Protein AF-A0AAZ3PV80-F1 (afdb_monomer)

Foldseek 3Di:
DDDDDDDDDDDDPPPDPDDDDDDPDPPVPPPDDDDDDDDDDDDDDDDDDDDDPPPPPPPPPPPPPDPPPPPVVVPPPPDPPDPPPPCPDDPVVVVVVVVVVVVVVVVVVVVVVVVLCVVCPPPPDDDPVNDDDDDPVVVPDDDPVRVPDDDPVVVVVCVVDPDDDDDDDD

Solvent-accessible surface area (backbone atoms only — not comparable to full-atom values): 12389 Å² total; per-residue (Å²): 136,87,82,85,80,82,87,84,88,80,88,82,85,78,76,73,82,74,90,75,81,82,83,90,65,87,81,84,80,78,85,89,86,83,88,82,86,83,87,83,90,81,92,75,91,79,77,94,79,89,78,75,97,77,76,74,76,73,76,82,77,72,74,76,81,70,78,82,69,62,78,80,72,76,65,82,77,66,72,73,79,71,75,76,67,79,76,85,81,61,65,69,68,59,58,52,51,53,51,51,54,52,50,53,54,48,53,53,53,49,54,52,51,51,52,49,51,61,73,50,55,91,51,88,85,69,61,77,86,79,48,84,92,67,57,70,66,73,71,70,52,78,51,73,65,64,70,64,64,68,55,73,68,52,54,51,46,53,68,75,61,57,92,74,92,82,82,82,85,131

Sequence (170 aa):
LPISQQSILHSCCQTYPCKTDHPTNPRLWRCHLQNSLQYPTQQIGCSLSQCNPFCHQSPIYYPPLQPVRSRWLALASYSSPKPLAPCHLQDPASCVVRKSIARVLTVINQTQKENLRKFYKGKKYKPLDLRPRKTRAIRRRLNKHEETLRTKKMQRKDRLYSIRKFAVKA

Nearest PDB structures (foldseek):
  7oyc-assembly1_h1  TM=9.199E-01  e=1.435E-08  Xenopus laevis
  8q7z-assembly1_Bh  TM=9.447E-01  e=6.749E-08  Gallus gallus
  8b2l-assembly1_n3  TM=9.275E-01  e=6.564E-06  Nicotiana tabacum
  8t3d-assembly1_Ah  TM=8.918E-01  e=8.033E-06  Saccharomyces cerevisiae
  3j79-assembly1_3  TM=8.330E-01  e=7.305E-04  Plasmodium falciparum 3D7

InterPro domains:
  IPR036049 Large ribosomal subunit protein uL29 superfamily [G3DSA:1.10.287.310] (88-124)
  IPR045059 Large ribosomal subunit protein uL29, eukaryota [PTHR45722] (96-170)

Secondary structure (DSSP, 8-state):
-------------------------GGGS-SS---------------S----S-----------------TTSTTSSS-----------S-HHHHHHHHHHHHHHHHHHHHHHHHHHHHTSS-S---GGGS----HHHHHSPPHHHHH---HHHHHHHHHS---------

Mean predicted aligned error: 20.63 Å

Radius of gyration: 35.35 Å; Cα contacts (8 Å, |Δi|>4): 7; chains: 1; bounding box: 92×76×84 Å

Organism: Oncorhynchus tshawytscha (NCBI:txid74940)

Structure (mmCIF, N/CA/C/O backbone):
data_AF-A0AAZ3PV80-F1
#
_entry.id   AF-A0AAZ3PV80-F1
#
loop_
_atom_site.group_PDB
_atom_site.id
_atom_site.type_symbol
_atom_site.label_atom_id
_atom_site.label_alt_id
_atom_site.label_comp_id
_atom_site.label_asym_id
_atom_site.label_entity_id
_atom_site.label_seq_id
_atom_site.pdbx_PDB_ins_code
_atom_site.Cartn_x
_atom_site.Cartn_y
_atom_site.Cartn_z
_atom_site.occupancy
_atom_site.B_iso_or_equiv
_atom_site.auth_seq_id
_atom_site.auth_comp_id
_atom_site.auth_asym_id
_atom_site.auth_atom_id
_atom_site.pdbx_PDB_model_num
ATOM 1 N N . LEU A 1 1 ? 20.911 -46.894 -37.524 1.00 41.25 1 LEU A N 1
ATOM 2 C CA . LEU A 1 1 ? 22.285 -47.189 -37.058 1.00 41.25 1 LEU A CA 1
ATOM 3 C C . LEU A 1 1 ? 22.628 -46.204 -35.944 1.00 41.25 1 LEU A C 1
ATOM 5 O O . LEU A 1 1 ? 22.721 -45.019 -36.245 1.00 41.25 1 LEU A O 1
ATOM 9 N N . PRO A 1 2 ? 22.694 -46.634 -34.674 1.00 47.19 2 PRO A N 1
ATOM 10 C CA . PRO A 1 2 ? 22.993 -45.750 -33.555 1.00 47.19 2 PRO A CA 1
ATOM 11 C C . PRO A 1 2 ? 24.507 -45.721 -33.327 1.00 47.19 2 PRO A C 1
ATOM 13 O O . PRO A 1 2 ? 25.125 -46.770 -33.175 1.00 47.19 2 PRO A O 1
ATOM 16 N N . ILE A 1 3 ? 25.113 -44.536 -33.294 1.00 45.88 3 ILE A N 1
ATOM 17 C CA . ILE A 1 3 ? 26.483 -44.389 -32.797 1.00 45.88 3 ILE A CA 1
ATOM 18 C C . ILE A 1 3 ? 26.380 -43.859 -31.374 1.00 45.88 3 ILE A C 1
ATOM 20 O O . ILE A 1 3 ? 26.155 -42.677 -31.126 1.00 45.88 3 ILE A O 1
ATOM 24 N N . SER A 1 4 ? 26.508 -44.797 -30.443 1.00 45.91 4 SER A N 1
ATOM 25 C CA . SER A 1 4 ? 27.019 -44.558 -29.105 1.00 45.91 4 SER A CA 1
ATOM 26 C C . SER A 1 4 ? 28.444 -44.025 -29.202 1.00 45.91 4 SER A C 1
ATOM 28 O O . SER A 1 4 ? 29.250 -44.666 -29.869 1.00 45.91 4 SER A O 1
ATOM 30 N N . G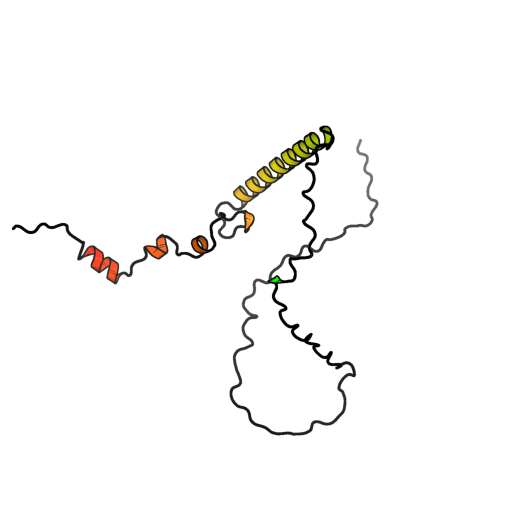LN A 1 5 ? 28.785 -42.970 -28.464 1.00 52.69 5 GLN A N 1
ATOM 31 C CA . GLN A 1 5 ? 30.032 -42.962 -27.698 1.00 52.69 5 GLN A CA 1
ATOM 32 C C . GLN A 1 5 ? 29.849 -42.204 -26.385 1.00 52.69 5 GLN A C 1
ATOM 34 O O . GLN A 1 5 ? 29.236 -41.141 -26.311 1.00 52.69 5 GLN A O 1
ATOM 39 N N . GLN A 1 6 ? 30.341 -42.861 -25.343 1.00 52.84 6 GLN A N 1
ATOM 40 C CA . GLN A 1 6 ? 30.355 -42.448 -23.957 1.00 52.84 6 GLN A CA 1
ATOM 41 C C . GLN A 1 6 ? 31.477 -41.427 -23.706 1.00 52.84 6 GLN A C 1
ATOM 43 O O . GLN A 1 6 ? 32.518 -41.453 -24.349 1.00 52.84 6 GLN A O 1
ATOM 48 N N . SER A 1 7 ? 31.239 -40.588 -22.697 1.00 48.28 7 SER A N 1
ATOM 49 C CA . SER A 1 7 ? 32.193 -40.171 -21.659 1.00 48.28 7 SER A CA 1
ATOM 50 C C . SER A 1 7 ? 33.599 -39.703 -22.060 1.00 48.28 7 SER A C 1
ATOM 52 O O . SER A 1 7 ? 34.493 -40.519 -22.258 1.00 48.28 7 SER A O 1
ATOM 54 N N . ILE A 1 8 ? 33.849 -38.402 -21.878 1.00 50.94 8 ILE A N 1
ATOM 55 C CA . ILE A 1 8 ? 35.050 -37.945 -21.164 1.00 50.94 8 ILE A CA 1
ATOM 56 C C . ILE A 1 8 ? 34.611 -36.953 -20.080 1.00 50.94 8 ILE A C 1
ATOM 58 O O . ILE A 1 8 ? 34.025 -35.904 -20.342 1.00 50.94 8 ILE A O 1
ATOM 62 N N . LEU A 1 9 ? 34.861 -37.364 -18.840 1.00 47.19 9 LEU A N 1
ATOM 63 C CA . LEU A 1 9 ? 34.809 -36.576 -17.616 1.00 47.19 9 LEU A CA 1
ATOM 64 C C . LEU A 1 9 ? 35.918 -35.513 -17.645 1.00 47.19 9 LEU A C 1
ATOM 66 O O . LEU A 1 9 ? 37.044 -35.857 -17.982 1.00 47.19 9 LEU A O 1
ATOM 70 N N . HIS A 1 10 ? 35.637 -34.277 -17.223 1.00 42.66 10 HIS A N 1
ATOM 71 C CA . HIS A 1 10 ? 36.212 -33.674 -16.007 1.00 42.66 10 HIS A CA 1
ATOM 72 C C . HIS A 1 10 ? 35.973 -32.150 -15.938 1.00 42.66 10 HIS A C 1
ATOM 74 O O . HIS A 1 10 ? 36.379 -31.389 -16.806 1.00 42.66 10 HIS A O 1
ATOM 80 N N . SER A 1 11 ? 35.416 -31.737 -14.796 1.00 47.75 11 SER A N 1
ATOM 81 C CA . SER A 1 11 ? 35.801 -30.531 -14.045 1.00 47.75 11 SER A CA 1
ATOM 82 C C . SER A 1 11 ? 35.520 -29.151 -14.653 1.00 47.75 11 SER A C 1
ATOM 84 O O . SER A 1 11 ? 36.378 -28.569 -15.299 1.00 47.75 11 SER A O 1
ATOM 86 N N . CYS A 1 12 ? 34.387 -28.547 -14.281 1.00 38.72 12 CYS A N 1
ATOM 87 C CA . CYS A 1 12 ? 34.378 -27.297 -13.496 1.00 38.72 12 CYS A CA 1
ATOM 88 C C . CYS A 1 12 ? 32.931 -26.938 -13.109 1.00 38.72 12 CYS A C 1
ATOM 90 O O . CYS A 1 12 ? 32.362 -25.948 -13.565 1.00 38.72 12 CYS A O 1
ATOM 92 N N . CYS A 1 13 ? 32.300 -27.760 -12.267 1.00 39.44 13 CYS A N 1
ATOM 93 C CA . CYS A 1 13 ? 31.093 -27.331 -11.567 1.00 39.44 13 CYS A CA 1
ATOM 94 C C . CYS A 1 13 ? 31.524 -26.387 -10.444 1.00 39.44 13 CYS A C 1
ATOM 96 O O . CYS A 1 13 ? 31.757 -26.820 -9.317 1.00 39.44 13 CYS A O 1
ATOM 98 N N . GLN A 1 14 ? 31.643 -25.094 -10.745 1.00 43.44 14 GLN A N 1
ATOM 99 C CA . GLN A 1 14 ? 31.571 -24.078 -9.702 1.00 43.44 14 GLN A CA 1
ATOM 100 C C . GLN A 1 14 ? 30.148 -24.104 -9.143 1.00 43.44 14 GLN A C 1
ATOM 102 O O . GLN A 1 14 ? 29.223 -23.481 -9.662 1.00 43.44 14 GLN A O 1
ATOM 107 N N . THR A 1 15 ? 29.966 -24.886 -8.085 1.00 43.72 15 THR A N 1
ATOM 108 C CA . THR A 1 15 ? 28.845 -24.760 -7.164 1.00 43.72 15 THR A CA 1
ATOM 109 C C . THR A 1 15 ? 28.921 -23.375 -6.534 1.00 43.72 15 THR A C 1
ATOM 111 O O . THR A 1 15 ? 29.669 -23.153 -5.583 1.00 43.72 15 THR A O 1
ATOM 114 N N . TYR A 1 16 ? 28.161 -22.422 -7.066 1.00 45.12 16 TYR A N 1
ATOM 115 C CA . TYR A 1 16 ? 27.842 -21.210 -6.326 1.00 45.12 16 TYR A CA 1
ATOM 116 C C . TYR A 1 16 ? 27.073 -21.623 -5.062 1.00 45.12 16 TYR A C 1
ATOM 118 O O . TYR A 1 16 ? 26.046 -22.295 -5.182 1.00 45.12 16 TYR A O 1
ATOM 126 N N . PRO A 1 17 ? 27.513 -21.249 -3.849 1.00 49.28 17 PRO A N 1
ATOM 127 C CA . PRO A 1 17 ? 26.704 -21.462 -2.662 1.00 49.28 17 PRO A CA 1
ATOM 128 C C . PRO A 1 17 ? 25.495 -20.521 -2.714 1.00 49.28 17 PRO A C 1
ATOM 130 O O . PRO A 1 17 ? 25.584 -19.326 -2.423 1.00 49.28 17 PRO A O 1
ATOM 133 N N . CYS A 1 18 ? 24.348 -21.075 -3.100 1.00 42.66 18 CYS A N 1
ATOM 134 C CA . CYS A 1 18 ? 23.040 -20.459 -2.935 1.00 42.66 18 CYS A CA 1
ATOM 135 C C . CYS A 1 18 ? 22.802 -20.234 -1.435 1.00 42.66 18 CYS A C 1
ATOM 137 O O . CYS A 1 18 ? 22.499 -21.169 -0.701 1.00 42.66 18 CYS A O 1
ATOM 139 N N . LYS A 1 19 ? 22.946 -18.994 -0.956 1.00 42.47 19 LYS A N 1
ATOM 140 C CA . LYS A 1 19 ? 22.522 -18.622 0.399 1.00 42.47 19 LYS A CA 1
ATOM 141 C C . LYS A 1 19 ? 20.994 -18.529 0.464 1.00 42.47 19 LYS A C 1
ATOM 143 O O . LYS A 1 19 ? 20.422 -17.452 0.330 1.00 42.47 19 LYS A O 1
ATOM 148 N N . THR A 1 20 ? 20.352 -19.656 0.720 1.00 52.62 20 THR A N 1
ATOM 149 C CA . THR A 1 20 ? 19.135 -19.754 1.536 1.00 52.62 20 THR A CA 1
ATOM 150 C C . THR A 1 20 ? 19.456 -20.866 2.529 1.00 52.62 20 THR A C 1
ATOM 152 O O . THR A 1 20 ? 19.915 -21.915 2.112 1.00 52.62 20 THR A O 1
ATOM 155 N N . ASP A 1 21 ? 19.503 -20.612 3.834 1.00 41.25 21 ASP A N 1
ATOM 156 C CA . ASP A 1 21 ? 18.303 -20.683 4.659 1.00 41.25 21 ASP A CA 1
ATOM 157 C C . ASP A 1 21 ? 18.390 -19.771 5.889 1.00 41.25 21 ASP A C 1
ATOM 159 O O . ASP A 1 21 ? 19.358 -19.780 6.649 1.00 41.25 21 ASP A O 1
ATOM 163 N N . HIS A 1 22 ? 17.335 -18.989 6.119 1.00 55.59 22 HIS A N 1
ATOM 164 C CA . HIS A 1 22 ? 17.095 -18.388 7.426 1.00 55.59 22 HIS A CA 1
ATOM 165 C C . HIS A 1 22 ? 16.546 -19.474 8.368 1.00 55.59 22 HIS A C 1
ATOM 167 O O . HIS A 1 22 ? 15.540 -20.107 8.029 1.00 55.59 22 HIS A O 1
ATOM 173 N N . PRO A 1 23 ? 17.137 -19.690 9.555 1.00 55.03 23 PRO A N 1
ATOM 174 C CA . PRO A 1 23 ? 16.660 -20.715 10.472 1.00 55.03 23 PRO A CA 1
ATOM 175 C C . PRO A 1 23 ? 15.288 -20.331 11.040 1.00 55.03 23 PRO A C 1
ATOM 177 O O . PRO A 1 23 ? 15.127 -19.325 11.731 1.00 55.03 23 PRO A O 1
ATOM 180 N N . THR A 1 24 ? 14.289 -21.165 10.757 1.00 62.47 24 THR A N 1
ATOM 181 C CA . THR A 1 24 ? 12.923 -21.054 11.288 1.00 62.47 24 THR A CA 1
ATOM 182 C C . THR A 1 24 ? 12.815 -21.884 12.572 1.00 62.47 24 THR A C 1
ATOM 184 O O . THR A 1 24 ? 12.134 -22.904 12.600 1.00 62.47 24 THR A O 1
ATOM 187 N N . ASN A 1 25 ? 13.525 -21.495 13.639 1.00 45.56 25 ASN A N 1
ATOM 188 C CA . ASN A 1 25 ? 13.383 -22.142 14.951 1.00 45.56 25 ASN A CA 1
ATOM 189 C C . ASN A 1 25 ? 13.324 -21.108 16.101 1.00 45.56 25 ASN A C 1
ATOM 191 O O . ASN A 1 25 ? 14.333 -20.473 16.404 1.00 45.56 25 ASN A O 1
ATOM 195 N N . PRO A 1 26 ? 12.168 -20.938 16.772 1.00 59.28 26 PRO A N 1
ATOM 196 C CA . PRO A 1 26 ? 11.984 -19.961 17.849 1.00 59.28 26 PRO A CA 1
ATOM 197 C C . PRO A 1 26 ? 12.535 -20.381 19.232 1.00 59.28 26 PRO A C 1
ATOM 199 O O . PRO A 1 26 ? 12.290 -19.678 20.210 1.00 59.28 26 PRO A O 1
ATOM 202 N N . ARG A 1 27 ? 13.288 -21.487 19.367 1.00 56.59 27 ARG A N 1
ATOM 203 C CA . ARG A 1 27 ? 13.856 -21.921 20.668 1.00 56.59 27 ARG A CA 1
ATOM 204 C C . ARG A 1 27 ? 15.188 -21.276 21.078 1.00 56.59 27 ARG A C 1
ATOM 206 O O . ARG A 1 27 ? 15.607 -21.480 22.209 1.00 56.59 27 ARG A O 1
ATOM 213 N N . LEU A 1 28 ? 15.820 -20.455 20.237 1.00 52.03 28 LEU A N 1
ATOM 214 C CA . LEU A 1 28 ? 17.096 -19.787 20.567 1.00 52.03 28 LEU A CA 1
ATOM 215 C C . LEU A 1 28 ? 16.946 -18.381 21.188 1.00 52.03 28 LEU A C 1
ATOM 217 O O . LEU A 1 28 ? 17.919 -17.650 21.306 1.00 52.03 28 LEU A O 1
ATOM 221 N N . TRP A 1 29 ? 15.740 -17.998 21.620 1.00 53.16 29 TRP A N 1
ATOM 222 C CA . TRP A 1 29 ? 15.445 -16.689 22.233 1.00 53.16 29 TRP A CA 1
ATOM 223 C C . TRP A 1 29 ? 15.182 -16.754 23.748 1.00 53.16 29 TRP A C 1
ATOM 225 O O . TRP A 1 29 ? 14.499 -15.898 24.307 1.00 53.16 29 TRP A O 1
ATOM 235 N N . ARG A 1 30 ? 15.688 -17.783 24.439 1.00 48.84 30 ARG A N 1
ATOM 236 C CA . ARG A 1 30 ? 15.460 -17.963 25.882 1.00 48.84 30 ARG A CA 1
ATOM 237 C C . ARG A 1 30 ? 16.746 -18.293 26.642 1.00 48.84 30 ARG A C 1
ATOM 239 O O . ARG A 1 30 ? 16.798 -19.292 27.333 1.00 48.84 30 ARG A O 1
ATOM 246 N N . CYS A 1 31 ? 17.751 -17.431 26.521 1.00 48.69 31 CYS A N 1
ATOM 247 C CA . CYS A 1 31 ? 18.861 -17.316 27.473 1.00 48.69 31 CYS A CA 1
ATOM 248 C C . CYS A 1 31 ? 19.350 -15.861 27.470 1.00 48.69 31 CYS A C 1
ATOM 250 O O . CYS A 1 31 ? 20.346 -15.565 26.832 1.00 48.69 31 CYS A O 1
ATOM 252 N N . HIS A 1 32 ? 18.596 -14.941 28.079 1.00 46.09 32 HIS A N 1
ATOM 253 C CA . HIS A 1 32 ? 19.123 -13.694 28.666 1.00 46.09 32 HIS A CA 1
ATOM 254 C C . HIS A 1 32 ? 17.999 -12.951 29.398 1.00 46.09 32 HIS A C 1
ATOM 256 O O . HIS A 1 32 ? 17.657 -11.808 29.107 1.00 46.09 32 HIS A O 1
ATOM 262 N N . LEU A 1 33 ? 17.379 -13.636 30.355 1.00 52.97 33 LEU A N 1
ATOM 263 C CA . LEU A 1 33 ? 16.586 -12.961 31.367 1.00 52.97 33 LEU A CA 1
ATOM 264 C C . LEU A 1 33 ? 16.711 -13.739 32.670 1.00 52.97 33 LEU A C 1
ATOM 266 O O . LEU A 1 33 ? 15.944 -14.667 32.873 1.00 52.97 33 LEU A O 1
ATOM 270 N N . GLN A 1 34 ? 17.705 -13.388 33.490 1.00 51.84 34 GLN A N 1
ATOM 271 C CA . GLN A 1 34 ? 17.641 -13.323 34.958 1.00 51.84 34 GLN A CA 1
ATOM 272 C C . GLN A 1 34 ? 19.049 -13.122 35.540 1.00 51.84 34 GLN A C 1
ATOM 274 O O . GLN A 1 34 ? 20.005 -13.728 35.071 1.00 51.84 34 GLN A O 1
ATOM 279 N N . ASN A 1 35 ? 19.111 -12.293 36.586 1.00 47.16 35 ASN A N 1
ATOM 280 C CA . ASN A 1 35 ? 20.258 -11.904 37.418 1.00 47.16 35 ASN A CA 1
ATOM 281 C C . ASN A 1 35 ? 21.094 -10.729 36.902 1.00 47.16 35 ASN A C 1
ATOM 283 O O . ASN A 1 35 ? 21.993 -10.900 36.092 1.00 47.16 35 ASN A O 1
ATOM 287 N N . SER A 1 36 ? 20.831 -9.530 37.432 1.00 42.44 36 SER A N 1
ATOM 288 C CA . SER A 1 36 ? 21.505 -9.092 38.670 1.00 42.44 36 SER A CA 1
ATOM 289 C C . SER A 1 36 ? 21.222 -7.606 38.944 1.00 42.44 36 SER A C 1
ATOM 291 O O . SER A 1 36 ? 21.789 -6.726 38.298 1.00 42.44 36 SER A O 1
ATOM 293 N N . LEU A 1 37 ? 20.354 -7.329 39.919 1.00 47.91 37 LEU A N 1
ATOM 294 C CA . LEU A 1 37 ? 20.546 -6.189 40.818 1.00 47.91 37 LEU A CA 1
ATOM 295 C C . LEU A 1 37 ? 21.454 -6.663 41.972 1.00 47.91 37 LEU A C 1
ATOM 297 O O . LEU A 1 37 ? 21.468 -7.855 42.273 1.00 47.91 37 LEU A O 1
ATOM 301 N N . GLN A 1 38 ? 22.161 -5.705 42.582 1.00 41.19 38 GLN A N 1
ATOM 302 C CA . GLN A 1 38 ? 23.126 -5.783 43.696 1.00 41.19 38 GLN A CA 1
ATOM 303 C C . GLN A 1 38 ? 24.596 -6.137 43.360 1.00 41.19 38 GLN A C 1
ATOM 305 O O . GLN A 1 38 ? 24.969 -7.289 43.177 1.00 41.19 38 GLN A O 1
ATOM 310 N N . TYR A 1 39 ? 25.451 -5.106 43.411 1.00 40.19 39 TYR A N 1
ATOM 311 C CA . TYR A 1 39 ? 26.858 -5.190 43.846 1.00 40.19 39 TYR A CA 1
ATOM 312 C C . TYR A 1 39 ? 26.904 -5.342 45.387 1.00 40.19 39 TYR A C 1
ATOM 314 O O . TYR A 1 39 ? 25.969 -4.862 46.038 1.00 40.19 39 TYR A O 1
ATOM 322 N N . PRO A 1 4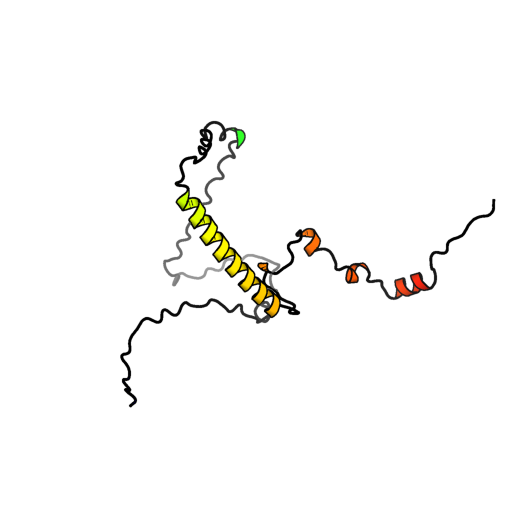0 ? 27.941 -5.967 45.997 1.00 44.97 40 PRO A N 1
ATOM 323 C CA . PRO A 1 40 ? 29.165 -5.227 46.341 1.00 44.97 40 PRO A CA 1
ATOM 324 C C . PRO A 1 40 ? 30.492 -6.022 46.263 1.00 44.97 40 PRO A C 1
ATOM 326 O O . PRO A 1 40 ? 30.542 -7.241 46.163 1.00 44.97 40 PRO A O 1
ATOM 329 N N . THR A 1 41 ? 31.568 -5.238 46.309 1.00 46.12 41 THR A N 1
ATOM 330 C CA . THR A 1 41 ? 33.001 -5.530 46.498 1.00 46.12 41 THR A CA 1
ATOM 331 C C . THR A 1 41 ? 33.386 -6.840 47.201 1.00 46.12 41 THR A C 1
ATOM 333 O O . THR A 1 41 ? 32.907 -7.091 48.303 1.00 46.12 41 THR A O 1
ATOM 336 N N . GLN A 1 42 ? 34.399 -7.541 46.668 1.00 46.19 42 GLN A N 1
ATOM 337 C CA . GLN A 1 42 ? 35.638 -7.876 47.394 1.00 46.19 42 GLN A CA 1
ATOM 338 C C . GLN A 1 42 ? 36.707 -8.459 46.455 1.00 46.19 42 GLN A C 1
ATOM 340 O O . GLN A 1 42 ? 36.435 -9.304 45.606 1.00 46.19 42 GLN A O 1
ATOM 345 N N . GLN A 1 43 ? 37.928 -7.946 46.607 1.00 49.00 43 GLN A N 1
ATOM 346 C CA . GLN A 1 43 ? 39.146 -8.461 45.996 1.00 49.00 43 GLN A CA 1
ATOM 347 C C . GLN A 1 43 ? 39.480 -9.820 46.612 1.00 49.00 43 GLN A C 1
ATOM 349 O O . GLN A 1 43 ? 39.639 -9.910 47.825 1.00 49.00 43 GLN A O 1
ATOM 354 N N . ILE A 1 44 ? 39.662 -10.841 45.780 1.00 43.91 44 ILE A N 1
ATOM 355 C CA . ILE A 1 44 ? 40.471 -12.014 46.115 1.00 43.91 44 ILE A CA 1
ATOM 356 C C . ILE A 1 44 ? 41.333 -12.290 44.888 1.00 43.91 44 ILE A C 1
ATOM 358 O O . ILE A 1 44 ? 40.825 -12.464 43.780 1.00 43.91 44 ILE A O 1
ATOM 362 N N . GLY A 1 45 ? 42.649 -12.221 45.086 1.00 45.69 45 GLY A N 1
ATOM 363 C CA . GLY A 1 45 ? 43.639 -12.483 44.057 1.00 45.69 45 GLY A CA 1
ATOM 364 C C . GLY A 1 45 ? 43.514 -13.905 43.526 1.00 45.69 45 GLY A C 1
ATOM 365 O O . GLY A 1 45 ? 43.482 -14.859 44.297 1.00 45.69 45 GLY A O 1
ATOM 366 N N . CYS A 1 46 ? 43.502 -14.033 42.203 1.00 43.72 46 CYS A N 1
ATOM 367 C CA . CYS A 1 46 ? 43.776 -15.294 41.538 1.00 43.72 46 CYS A CA 1
ATOM 368 C C . CYS A 1 46 ? 45.089 -15.153 40.772 1.00 43.72 46 CYS A C 1
ATOM 370 O O . CYS A 1 46 ? 45.272 -14.281 39.923 1.00 43.72 46 CYS A O 1
ATOM 372 N N . SER A 1 47 ? 46.006 -16.010 41.195 1.00 43.62 47 SER A N 1
ATOM 373 C CA . SER A 1 47 ? 47.394 -16.183 40.812 1.00 43.62 47 SER A CA 1
ATOM 374 C C . SER A 1 47 ? 47.636 -16.248 39.308 1.00 43.62 47 SER A C 1
ATOM 376 O O . SER A 1 47 ? 46.930 -16.932 38.569 1.00 43.62 47 SER A O 1
ATOM 378 N N . LEU A 1 48 ? 48.731 -15.599 38.907 1.00 55.59 48 LEU A N 1
ATOM 379 C CA . LEU A 1 48 ? 49.443 -15.804 37.654 1.00 55.59 48 LEU A CA 1
ATOM 380 C C . LEU A 1 48 ? 49.577 -17.297 37.326 1.00 55.59 48 LEU A C 1
ATOM 382 O O . LEU A 1 48 ? 50.268 -18.038 38.018 1.00 55.59 48 LEU A O 1
ATOM 386 N N . SER A 1 49 ? 48.979 -17.718 36.223 1.00 60.38 49 SER A N 1
ATOM 387 C CA . SER A 1 49 ? 49.645 -18.429 35.125 1.00 60.38 49 SER A CA 1
ATOM 388 C C . SER A 1 49 ? 48.561 -18.943 34.184 1.00 60.38 49 SER A C 1
ATOM 390 O O . SER A 1 49 ? 47.566 -19.489 34.635 1.00 60.38 49 SER A O 1
ATOM 392 N N . GLN A 1 50 ? 48.774 -18.773 32.877 1.00 57.38 50 GLN A N 1
ATOM 393 C CA . GLN A 1 50 ? 47.884 -19.190 31.778 1.00 57.38 50 GLN A CA 1
ATOM 394 C C . GLN A 1 50 ? 46.824 -18.158 31.356 1.00 57.38 50 GLN A C 1
ATOM 396 O O . GLN A 1 50 ? 45.647 -18.460 31.191 1.00 57.38 50 GLN A O 1
ATOM 401 N N . CYS A 1 51 ? 47.290 -16.945 31.046 1.00 46.34 51 CYS A N 1
ATOM 402 C CA . CYS A 1 51 ? 46.642 -16.097 30.047 1.00 46.34 51 CYS A CA 1
ATOM 403 C C . CYS A 1 51 ? 47.537 -16.038 28.798 1.00 46.34 51 CYS A C 1
ATOM 405 O O . CYS A 1 51 ? 48.717 -15.707 28.876 1.00 46.34 51 CYS A O 1
ATOM 407 N N . ASN A 1 52 ? 46.951 -16.402 27.661 1.00 53.66 52 ASN A N 1
ATOM 408 C CA . ASN A 1 52 ? 47.516 -16.415 26.309 1.00 53.66 52 ASN A CA 1
ATOM 409 C C . ASN A 1 52 ? 48.046 -15.008 25.908 1.00 53.66 52 ASN A C 1
ATOM 411 O O . ASN A 1 52 ? 47.348 -14.026 26.178 1.00 53.66 52 ASN A O 1
ATOM 415 N N . PRO A 1 53 ? 49.209 -14.845 25.239 1.00 54.75 53 PRO A N 1
ATOM 416 C CA . PRO A 1 53 ? 4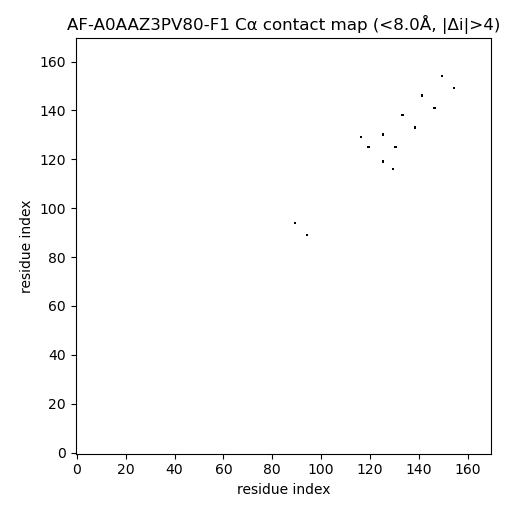9.852 -13.539 25.029 1.00 54.75 53 PRO A CA 1
ATOM 417 C C . PRO A 1 53 ? 49.293 -12.757 23.823 1.00 54.75 53 PRO A C 1
ATOM 419 O O . PRO A 1 53 ? 50.026 -12.062 23.129 1.00 54.75 53 PRO A O 1
ATOM 422 N N . PHE A 1 54 ? 47.989 -12.852 23.558 1.00 49.38 54 PHE A N 1
ATOM 423 C CA . PHE A 1 54 ? 47.325 -12.090 22.491 1.00 49.38 54 PHE A CA 1
ATOM 424 C C . PHE A 1 54 ? 46.059 -11.379 22.985 1.00 49.38 54 PHE A C 1
ATOM 426 O O . PHE A 1 54 ? 45.063 -11.254 22.284 1.00 49.38 54 PHE A O 1
ATOM 433 N N . CYS A 1 55 ? 46.119 -10.857 24.209 1.00 48.31 55 CYS A N 1
ATOM 434 C CA . CYS A 1 55 ? 45.223 -9.804 24.679 1.00 48.31 55 CYS A CA 1
ATOM 435 C C . CYS A 1 55 ? 45.908 -8.439 24.532 1.00 48.31 55 CYS A C 1
ATOM 437 O O . CYS A 1 55 ? 46.031 -7.689 25.496 1.00 48.31 55 CYS A O 1
ATOM 439 N N . HIS A 1 56 ? 46.345 -8.093 23.318 1.00 57.66 56 HIS A N 1
ATOM 440 C CA . HIS A 1 56 ? 46.504 -6.683 22.983 1.00 57.66 56 HIS A CA 1
ATOM 441 C C . HIS A 1 56 ? 45.110 -6.127 22.713 1.00 57.66 56 HIS A C 1
ATOM 443 O O . HIS A 1 56 ? 44.549 -6.263 21.627 1.00 57.66 56 HIS A O 1
ATOM 449 N N . GLN A 1 57 ? 44.543 -5.514 23.749 1.00 57.81 57 GLN A N 1
ATOM 450 C CA . GLN A 1 57 ? 43.518 -4.493 23.606 1.00 57.81 57 GLN A CA 1
ATOM 451 C C . GLN A 1 57 ? 44.022 -3.507 22.553 1.00 57.81 57 GLN A C 1
ATOM 453 O O . GLN A 1 57 ? 44.928 -2.721 22.814 1.00 57.81 57 GLN A O 1
ATOM 458 N N . SER A 1 58 ? 43.478 -3.578 21.339 1.00 55.47 58 SER A N 1
ATOM 459 C CA . SER A 1 58 ? 43.592 -2.455 20.418 1.00 55.47 58 SER A CA 1
ATOM 460 C C . SER A 1 58 ? 42.884 -1.295 21.110 1.00 55.47 58 SER A C 1
ATOM 462 O O . SER A 1 58 ? 41.693 -1.436 21.414 1.00 55.47 58 SER A O 1
ATOM 464 N N . PRO A 1 59 ? 43.570 -0.186 21.428 1.00 61.69 59 PRO A N 1
ATOM 465 C CA . PRO A 1 59 ? 42.889 0.977 21.956 1.00 61.69 59 PRO A CA 1
ATOM 466 C C . PRO A 1 59 ? 41.826 1.357 20.930 1.00 61.69 59 PRO A C 1
ATOM 468 O O . PRO A 1 59 ? 42.141 1.524 19.749 1.00 61.69 59 PRO A O 1
ATOM 471 N N . ILE A 1 60 ? 40.563 1.456 21.349 1.00 63.03 60 ILE A N 1
ATOM 472 C CA . ILE A 1 60 ? 39.554 2.100 20.514 1.00 63.03 60 ILE A CA 1
ATOM 473 C C . ILE A 1 60 ? 39.995 3.559 20.419 1.00 63.03 60 ILE A C 1
ATOM 475 O O . ILE A 1 60 ? 39.730 4.363 21.312 1.00 63.03 60 ILE A O 1
ATOM 479 N N . TYR A 1 61 ? 40.739 3.883 19.364 1.00 62.84 61 TYR A N 1
ATOM 480 C CA . TYR A 1 61 ? 41.029 5.253 18.995 1.00 62.84 61 TYR A CA 1
ATOM 481 C C . TYR A 1 61 ? 39.704 5.852 18.539 1.00 62.84 61 TYR A C 1
ATOM 483 O O . TYR A 1 61 ? 39.283 5.668 17.399 1.00 62.84 61 TYR A O 1
ATOM 491 N N . TYR A 1 62 ? 39.001 6.510 19.458 1.00 66.75 62 TYR A N 1
ATOM 492 C CA . TYR A 1 62 ? 37.942 7.428 19.084 1.00 66.75 62 TYR A CA 1
ATOM 493 C C . TYR A 1 62 ? 38.637 8.638 18.460 1.00 66.75 62 TYR A C 1
ATOM 495 O O . TYR A 1 62 ? 39.315 9.370 19.187 1.00 66.75 62 TYR A O 1
ATOM 503 N N . PRO A 1 63 ? 38.542 8.848 17.133 1.00 72.00 63 PRO A N 1
ATOM 504 C CA . PRO A 1 63 ? 39.098 10.049 16.540 1.00 72.00 63 PRO A CA 1
ATOM 505 C C . PRO A 1 63 ? 38.454 11.258 17.231 1.00 72.00 63 PRO A C 1
ATOM 507 O O . PRO A 1 63 ? 37.236 11.248 17.445 1.00 72.00 63 PRO A O 1
ATOM 510 N N . PRO A 1 64 ? 39.241 12.278 17.619 1.00 69.44 64 PRO A N 1
ATOM 511 C CA . PRO A 1 64 ? 38.700 13.460 18.269 1.00 69.44 64 PRO A CA 1
ATOM 512 C C . PRO A 1 64 ? 37.594 14.040 17.390 1.00 69.44 64 PRO A C 1
ATOM 514 O O . PRO A 1 64 ? 37.780 14.206 16.180 1.00 69.44 64 PRO A O 1
ATOM 517 N N . LEU A 1 65 ? 36.433 14.303 17.999 1.00 65.62 65 LEU A N 1
ATOM 518 C CA . LEU A 1 65 ? 35.315 14.965 17.338 1.00 65.62 65 LEU A CA 1
ATOM 519 C C . LEU A 1 65 ? 35.833 16.296 16.803 1.00 65.62 65 LEU A C 1
ATOM 521 O O . LEU A 1 65 ? 36.049 17.241 17.562 1.00 65.62 65 LEU A O 1
ATOM 525 N N . GLN A 1 66 ? 36.095 16.342 15.497 1.00 60.81 66 GLN A N 1
ATOM 526 C CA . GLN A 1 66 ? 36.523 17.573 14.865 1.00 60.81 66 GLN A CA 1
ATOM 527 C C . GLN A 1 66 ? 35.432 18.620 15.096 1.00 60.81 66 GLN A C 1
ATOM 529 O O . GLN A 1 66 ? 34.245 18.287 14.979 1.00 60.81 66 GLN A O 1
ATOM 534 N N . PRO A 1 67 ? 35.802 19.870 15.425 1.00 59.84 67 PRO A N 1
ATOM 535 C CA . PRO A 1 67 ? 34.836 20.946 15.533 1.00 59.84 67 PRO A CA 1
ATOM 536 C C . PRO A 1 67 ? 34.013 20.950 14.252 1.00 59.84 67 PRO A C 1
ATOM 538 O O . PRO A 1 67 ? 34.583 20.912 13.158 1.00 59.84 67 PRO A O 1
ATOM 541 N N . VAL A 1 68 ? 32.685 20.975 14.376 1.00 64.94 68 VAL A N 1
ATOM 542 C CA . VAL A 1 68 ? 31.796 21.200 13.237 1.00 64.94 68 VAL A CA 1
ATOM 543 C C . VAL A 1 68 ? 32.067 22.627 12.773 1.00 64.94 68 VAL A C 1
ATOM 545 O O . VAL A 1 68 ? 31.371 23.568 13.146 1.00 64.94 68 VAL A O 1
ATOM 548 N N . ARG A 1 69 ? 33.134 22.799 11.984 1.00 55.44 69 ARG A N 1
ATOM 549 C CA . ARG A 1 69 ? 33.344 23.973 11.153 1.00 55.44 69 ARG A CA 1
ATOM 550 C C . ARG A 1 69 ? 32.059 24.087 10.362 1.00 55.44 69 ARG A C 1
ATOM 552 O O . ARG A 1 69 ? 31.685 23.161 9.639 1.00 55.44 69 ARG A O 1
ATOM 559 N N . SER A 1 70 ? 31.339 25.169 10.623 1.00 53.34 70 SER A N 1
ATOM 560 C CA . SER A 1 70 ? 30.064 25.489 10.011 1.00 53.34 70 SER A CA 1
ATOM 561 C C . SER A 1 70 ? 30.115 25.106 8.535 1.00 53.34 70 SER A C 1
ATOM 563 O O . SER A 1 70 ? 30.906 25.625 7.748 1.00 53.34 70 SER A O 1
ATOM 565 N N . ARG A 1 71 ? 29.249 24.160 8.161 1.00 55.72 71 ARG A N 1
ATOM 566 C CA . ARG A 1 71 ? 29.088 23.631 6.798 1.00 55.72 71 ARG A CA 1
ATOM 567 C C . ARG A 1 71 ? 28.792 24.722 5.751 1.00 55.72 71 ARG A C 1
ATOM 569 O O . ARG A 1 71 ? 28.757 24.443 4.561 1.00 55.72 71 ARG A O 1
ATOM 576 N N . TRP A 1 72 ? 28.613 25.960 6.200 1.00 54.59 72 TRP A N 1
ATOM 577 C CA . TRP A 1 72 ? 28.418 27.159 5.405 1.00 54.59 72 TRP A CA 1
ATOM 578 C C . TRP A 1 72 ? 29.685 27.700 4.729 1.00 54.59 72 TRP A C 1
ATOM 580 O O . TRP A 1 72 ? 29.548 28.411 3.743 1.00 54.59 72 TRP A O 1
ATOM 590 N N . LEU A 1 73 ? 30.901 27.346 5.171 1.00 52.78 73 LEU A N 1
ATOM 591 C CA . LEU A 1 73 ? 32.138 27.854 4.542 1.00 52.78 73 LEU A CA 1
ATOM 592 C C . LEU A 1 73 ? 32.855 26.850 3.622 1.00 52.78 73 LEU A C 1
ATOM 594 O O . LEU A 1 73 ? 33.826 27.209 2.967 1.00 52.78 73 LEU A O 1
ATOM 598 N N . ALA A 1 74 ? 32.355 25.617 3.493 1.00 50.34 74 ALA A N 1
ATOM 599 C CA . ALA A 1 74 ? 32.891 24.610 2.564 1.00 50.34 74 ALA A CA 1
ATOM 600 C C . ALA A 1 74 ? 32.097 24.514 1.240 1.00 50.34 74 ALA A C 1
ATOM 602 O O . ALA A 1 74 ? 32.130 23.488 0.565 1.00 50.34 74 ALA A O 1
ATOM 603 N N . LEU A 1 75 ? 31.355 25.569 0.883 1.00 53.16 75 LEU A N 1
ATOM 604 C CA . LEU A 1 75 ? 30.599 25.687 -0.374 1.00 53.16 75 LEU A CA 1
ATOM 605 C C . LEU A 1 75 ? 31.169 26.748 -1.331 1.00 53.16 75 LEU A C 1
ATOM 607 O O . LEU A 1 75 ? 30.623 26.933 -2.411 1.00 53.16 75 LEU A O 1
ATOM 611 N N . ALA A 1 76 ? 32.267 27.421 -0.976 1.00 54.84 76 ALA A N 1
ATOM 612 C CA . ALA A 1 76 ? 32.849 28.492 -1.795 1.00 54.84 76 ALA A CA 1
ATOM 613 C C . ALA A 1 76 ? 33.989 28.035 -2.731 1.00 54.84 76 ALA A C 1
ATOM 615 O O . ALA A 1 76 ? 34.573 28.854 -3.431 1.00 54.84 76 ALA A O 1
ATOM 616 N N . SER A 1 77 ? 34.319 26.740 -2.761 1.00 52.31 77 SER A N 1
ATOM 617 C CA . SER A 1 77 ? 35.420 26.207 -3.583 1.00 52.31 77 SER A CA 1
ATOM 618 C C . SER A 1 77 ? 35.139 24.831 -4.196 1.00 52.31 77 SER A C 1
ATOM 620 O O . SER A 1 77 ? 36.054 24.142 -4.639 1.00 52.31 77 SER A O 1
ATOM 622 N N . TYR A 1 78 ? 33.866 24.447 -4.321 1.00 58.06 78 TYR A N 1
ATOM 623 C CA . TYR A 1 78 ? 33.487 23.554 -5.413 1.00 58.06 78 TYR A CA 1
ATOM 624 C C . TYR A 1 78 ? 33.259 24.432 -6.633 1.00 58.06 78 TYR A C 1
ATOM 626 O O . TYR A 1 78 ? 32.233 25.096 -6.752 1.00 58.06 78 TYR A O 1
ATOM 634 N N . SER A 1 79 ? 34.256 24.450 -7.519 1.00 58.34 79 SER A N 1
ATOM 635 C CA . SER A 1 79 ? 34.071 24.867 -8.906 1.00 58.34 79 SER A CA 1
ATOM 636 C C . SER A 1 79 ? 32.733 24.313 -9.385 1.00 58.34 79 SER A C 1
ATOM 638 O O . SER A 1 79 ? 32.523 23.101 -9.279 1.00 58.34 79 SER A O 1
ATOM 640 N N . SER A 1 80 ? 31.831 25.192 -9.834 1.00 57.53 80 SER A N 1
ATOM 641 C CA . SER A 1 80 ? 30.546 24.815 -10.425 1.00 57.53 80 SER A CA 1
ATOM 642 C C . SER A 1 80 ? 30.719 23.527 -11.226 1.00 57.53 80 SER A C 1
ATOM 644 O O . SER A 1 80 ? 31.613 23.501 -12.082 1.00 57.53 80 SER A O 1
ATOM 646 N N . PRO A 1 81 ? 29.941 22.453 -10.976 1.00 63.75 81 PRO A N 1
ATOM 647 C CA . PRO A 1 81 ? 29.959 21.318 -11.880 1.00 63.75 81 PRO A CA 1
ATOM 648 C C . PRO A 1 81 ? 29.665 21.895 -13.258 1.00 63.75 81 PRO A C 1
ATOM 650 O O . PRO A 1 81 ? 28.598 22.475 -13.471 1.00 63.75 81 PRO A O 1
ATOM 653 N N . LYS A 1 82 ? 30.670 21.844 -14.144 1.00 64.25 82 LYS A N 1
ATOM 654 C CA . LYS A 1 82 ? 30.538 22.293 -15.528 1.00 64.25 82 LYS A CA 1
ATOM 655 C C . LYS A 1 82 ? 29.221 21.697 -16.016 1.00 64.25 82 LYS A C 1
ATOM 657 O O . LYS A 1 82 ? 29.057 20.483 -15.839 1.00 64.25 82 LYS A O 1
ATOM 662 N N . PRO A 1 83 ? 28.273 22.497 -16.542 1.00 61.38 83 PRO A N 1
ATOM 663 C CA . PRO A 1 83 ? 27.091 21.917 -17.147 1.00 61.38 83 PRO A CA 1
ATOM 664 C C . PRO A 1 83 ? 27.631 20.911 -18.149 1.00 61.38 83 PRO A C 1
ATOM 666 O O . PRO A 1 83 ? 28.438 21.274 -19.007 1.00 61.38 83 PRO A O 1
ATOM 669 N N . LEU A 1 84 ? 27.316 19.630 -17.938 1.00 63.03 84 LEU A N 1
ATOM 670 C CA . LEU A 1 84 ? 27.642 18.597 -18.904 1.00 63.03 84 LEU A CA 1
ATOM 671 C C . LEU A 1 84 ? 27.078 19.136 -20.208 1.00 63.03 84 LEU A C 1
ATOM 673 O O . LEU A 1 84 ? 25.861 19.298 -20.319 1.00 63.03 84 LEU A O 1
ATOM 677 N N . ALA A 1 85 ? 27.970 19.536 -21.117 1.00 57.38 85 ALA A N 1
ATOM 678 C CA . ALA A 1 85 ? 27.575 20.042 -22.412 1.00 57.38 85 ALA A CA 1
ATOM 679 C C . ALA A 1 85 ? 26.542 19.053 -22.961 1.00 57.38 85 ALA A C 1
ATOM 681 O O . ALA A 1 85 ? 26.742 17.838 -22.792 1.00 57.38 85 ALA A O 1
ATOM 682 N N . PRO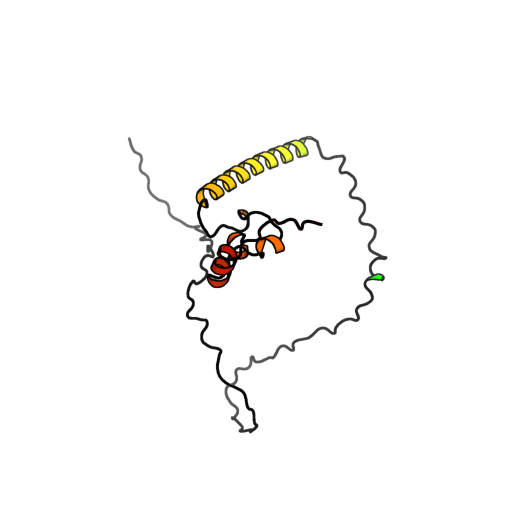 A 1 86 ? 25.430 19.520 -23.557 1.00 60.19 86 PRO A N 1
ATOM 683 C CA . PRO A 1 86 ? 24.545 18.610 -24.250 1.00 60.19 86 PRO A CA 1
ATOM 684 C C . PRO A 1 86 ? 25.445 17.823 -25.190 1.00 60.19 86 PRO A C 1
ATOM 686 O O . PRO A 1 86 ? 26.192 18.407 -25.975 1.00 60.19 86 PRO A O 1
ATOM 689 N N . CYS A 1 87 ? 25.464 16.508 -25.023 1.00 54.19 87 CYS A N 1
ATOM 690 C CA . CYS A 1 87 ? 26.231 15.603 -25.853 1.00 54.19 87 CYS A CA 1
ATOM 691 C C . CYS A 1 87 ? 25.558 15.587 -27.229 1.00 54.19 87 CYS A C 1
ATOM 693 O O . CYS A 1 87 ? 24.848 14.657 -27.590 1.00 54.19 87 CYS A O 1
ATOM 695 N N . HIS A 1 88 ? 25.741 16.682 -27.965 1.00 55.59 88 HIS A N 1
ATOM 696 C CA . HIS A 1 88 ? 25.130 16.969 -29.254 1.00 55.59 88 HIS A CA 1
ATOM 697 C C . HIS A 1 88 ? 25.907 16.343 -30.415 1.00 55.59 88 HIS A C 1
ATOM 699 O O . HIS A 1 88 ? 25.638 16.637 -31.574 1.00 55.59 88 HIS A O 1
ATOM 705 N N . LEU A 1 89 ? 26.832 15.438 -30.095 1.00 59.38 89 LEU A N 1
ATOM 706 C CA . LEU A 1 89 ? 27.475 14.552 -31.047 1.00 59.38 89 LEU A CA 1
ATOM 707 C C . LEU A 1 89 ? 27.633 13.167 -30.408 1.00 59.38 89 LEU A C 1
ATOM 709 O O . LEU A 1 89 ? 28.705 12.749 -29.987 1.00 59.38 89 LEU A O 1
ATOM 713 N N . GLN A 1 90 ? 26.507 12.480 -30.243 1.00 57.91 90 GLN A N 1
ATOM 714 C CA . GLN A 1 90 ? 26.496 11.024 -30.164 1.00 57.91 90 GLN A CA 1
ATOM 715 C C . GLN A 1 90 ? 26.013 10.542 -31.519 1.00 57.91 90 GLN A C 1
ATOM 717 O O . GLN A 1 90 ? 24.915 10.920 -31.937 1.00 57.91 90 GLN A O 1
ATOM 722 N N . ASP A 1 91 ? 26.826 9.730 -32.193 1.00 59.56 91 ASP A N 1
ATOM 723 C CA . ASP A 1 91 ? 26.471 9.114 -33.466 1.00 59.56 91 ASP A CA 1
ATOM 724 C C . ASP A 1 91 ? 25.039 8.561 -33.387 1.00 59.56 91 ASP A C 1
ATOM 726 O O . ASP A 1 91 ? 24.737 7.770 -32.475 1.00 59.56 91 ASP A O 1
ATOM 730 N N . PRO A 1 92 ? 24.131 8.961 -34.298 1.00 62.44 92 PRO A N 1
ATOM 731 C CA . PRO A 1 92 ? 22.703 8.657 -34.190 1.00 62.44 92 PRO A CA 1
ATOM 732 C C . PRO A 1 92 ? 22.427 7.146 -34.138 1.00 62.44 92 PRO A C 1
ATOM 734 O O . PRO A 1 92 ? 21.443 6.711 -33.534 1.00 62.44 92 PRO A O 1
ATOM 737 N N . ALA A 1 93 ? 23.336 6.335 -34.686 1.00 61.94 93 ALA A N 1
ATOM 738 C CA . ALA A 1 93 ? 23.282 4.878 -34.650 1.00 61.94 93 ALA A CA 1
ATOM 739 C C . ALA A 1 93 ? 23.326 4.302 -33.220 1.00 61.94 93 ALA A C 1
ATOM 741 O O . ALA A 1 93 ? 22.568 3.383 -32.897 1.00 61.94 93 ALA A O 1
ATOM 742 N N . SER A 1 94 ? 24.144 4.866 -32.323 1.00 69.81 94 SER A N 1
ATOM 743 C CA . SER A 1 94 ? 24.288 4.362 -30.948 1.00 69.81 94 SER A CA 1
ATOM 744 C C . SER A 1 94 ? 23.005 4.551 -30.126 1.00 69.81 94 SER A C 1
ATOM 746 O O . SER A 1 94 ? 22.613 3.679 -29.347 1.00 69.81 94 SER A O 1
ATOM 748 N N . CYS A 1 95 ? 22.293 5.655 -30.354 1.00 76.62 95 CYS A N 1
ATOM 749 C CA . CYS A 1 95 ? 21.018 5.964 -29.715 1.00 76.62 95 CYS A CA 1
ATOM 750 C C . CYS A 1 95 ? 19.905 5.006 -30.153 1.00 76.62 95 CYS A C 1
ATOM 752 O O . CYS A 1 95 ? 19.082 4.609 -29.324 1.00 76.62 95 CYS A O 1
ATOM 754 N N . VAL A 1 96 ? 19.877 4.614 -31.431 1.00 87.50 96 VAL A N 1
ATOM 755 C CA . VAL A 1 96 ? 18.893 3.653 -31.958 1.00 87.50 96 VAL A CA 1
ATOM 756 C C . VAL A 1 96 ? 19.126 2.266 -31.360 1.00 87.50 96 VAL A C 1
ATOM 758 O O . VAL A 1 96 ? 18.187 1.668 -30.830 1.00 87.50 96 VAL A O 1
ATOM 761 N N . VAL A 1 97 ? 20.377 1.796 -31.345 1.00 92.56 97 VAL A N 1
ATOM 762 C CA . VAL A 1 97 ? 20.746 0.490 -30.774 1.00 92.56 97 VAL A CA 1
ATOM 763 C C . VAL A 1 97 ? 20.513 0.447 -29.258 1.00 92.56 97 VAL A C 1
ATOM 765 O O . VAL A 1 97 ? 19.941 -0.509 -28.738 1.00 92.56 97 VAL A O 1
ATOM 768 N N . ARG A 1 98 ? 20.858 1.506 -28.516 1.00 94.50 98 ARG A N 1
ATOM 769 C CA . ARG A 1 98 ? 20.578 1.575 -27.067 1.00 94.50 98 ARG A CA 1
ATOM 770 C C . ARG A 1 98 ? 19.081 1.515 -26.772 1.00 94.50 98 ARG A C 1
ATOM 772 O O . ARG A 1 98 ? 18.659 0.819 -25.847 1.00 94.50 98 ARG A O 1
ATOM 779 N N . LYS A 1 99 ? 18.267 2.210 -27.571 1.00 90.88 99 LYS A N 1
ATOM 780 C CA . LYS A 1 99 ? 16.804 2.182 -27.444 1.00 90.88 99 LYS A CA 1
ATOM 781 C C . LYS A 1 99 ? 16.229 0.804 -27.782 1.00 90.88 99 LYS A C 1
ATOM 783 O O . LYS A 1 99 ? 15.317 0.368 -27.081 1.00 90.88 99 LYS A O 1
ATOM 788 N N . SER A 1 100 ? 16.735 0.106 -28.803 1.00 95.50 100 SER A N 1
ATOM 789 C CA . SER A 1 100 ? 16.252 -1.239 -29.153 1.00 95.50 100 SER A CA 1
ATOM 790 C C . SER A 1 100 ? 16.594 -2.267 -28.069 1.00 95.50 100 SER A C 1
ATOM 792 O O . SER A 1 100 ? 15.700 -2.990 -27.626 1.00 95.50 100 SER A O 1
ATOM 794 N N . ILE A 1 101 ? 17.825 -2.252 -27.547 1.00 96.12 101 ILE A N 1
ATOM 795 C CA . ILE A 1 101 ? 18.245 -3.106 -26.423 1.00 96.12 101 ILE A CA 1
ATOM 796 C C . ILE A 1 101 ? 17.364 -2.844 -25.192 1.00 96.12 101 ILE A C 1
ATOM 798 O O . ILE A 1 101 ? 16.833 -3.779 -24.591 1.00 96.12 101 ILE A O 1
ATOM 802 N N . ALA A 1 102 ? 17.136 -1.573 -24.846 1.00 97.25 102 ALA A N 1
ATOM 803 C CA . ALA A 1 102 ? 16.283 -1.206 -23.717 1.00 97.25 102 ALA A CA 1
ATOM 804 C C . ALA A 1 102 ? 14.832 -1.697 -23.883 1.00 97.25 102 ALA A C 1
ATOM 806 O O . ALA A 1 102 ? 14.226 -2.163 -22.913 1.00 97.25 102 ALA A O 1
ATOM 807 N N . ARG A 1 103 ? 14.270 -1.641 -25.100 1.00 97.38 103 ARG A N 1
ATOM 808 C CA . ARG A 1 103 ? 12.929 -2.175 -25.402 1.00 97.38 103 ARG A CA 1
ATOM 809 C C . ARG A 1 103 ? 12.858 -3.687 -25.185 1.00 97.38 103 ARG A C 1
ATOM 811 O O . ARG A 1 103 ? 11.949 -4.140 -24.492 1.00 97.38 103 ARG A O 1
ATOM 818 N N . VAL A 1 104 ? 13.827 -4.450 -25.693 1.00 98.06 104 VAL A N 1
ATOM 8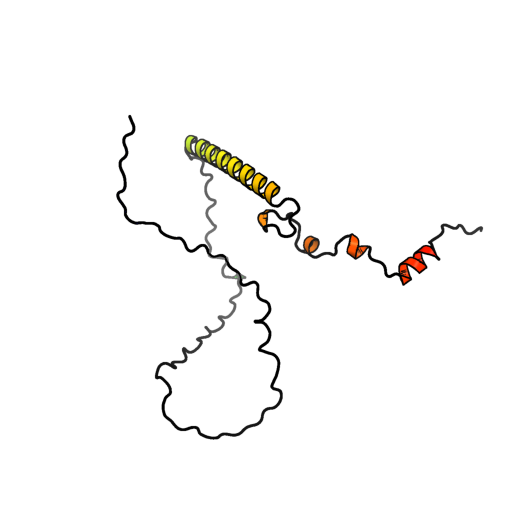19 C CA . VAL A 1 104 ? 13.881 -5.915 -25.515 1.00 98.06 104 VAL A CA 1
ATOM 820 C C . VAL A 1 104 ? 13.973 -6.284 -24.033 1.00 98.06 104 VAL A C 1
ATOM 822 O O . VAL A 1 104 ? 13.168 -7.076 -23.541 1.00 98.06 104 VAL A O 1
ATOM 825 N N . LEU A 1 105 ? 14.875 -5.646 -23.280 1.00 98.31 105 LEU A N 1
ATOM 826 C CA . LEU A 1 105 ? 14.999 -5.874 -21.836 1.00 98.31 105 LEU A CA 1
ATOM 827 C C . LEU A 1 105 ? 13.719 -5.508 -21.076 1.00 98.31 105 LEU A C 1
ATOM 829 O O . LEU A 1 105 ? 13.359 -6.168 -20.101 1.00 98.31 105 LEU A O 1
ATOM 833 N N . THR A 1 106 ? 13.006 -4.473 -21.515 1.00 98.31 106 THR A N 1
ATOM 834 C CA . THR A 1 106 ? 11.727 -4.083 -20.913 1.00 98.31 106 THR A CA 1
ATOM 835 C C . THR A 1 106 ? 10.679 -5.182 -21.092 1.00 98.31 106 THR A C 1
ATOM 837 O O . THR A 1 106 ? 10.037 -5.556 -20.111 1.00 98.31 106 THR A O 1
ATOM 840 N N . VAL A 1 107 ? 10.550 -5.752 -22.295 1.00 98.50 107 VAL A N 1
ATOM 841 C CA . VAL A 1 107 ? 9.608 -6.853 -22.584 1.00 98.50 107 VAL A CA 1
ATOM 842 C C . VAL A 1 107 ? 9.947 -8.103 -21.765 1.00 98.50 107 VAL A C 1
ATOM 844 O O . VAL A 1 107 ? 9.067 -8.702 -21.141 1.00 98.50 107 VAL A O 1
ATOM 847 N N . ILE A 1 108 ? 11.231 -8.464 -21.678 1.00 98.56 108 ILE A N 1
ATOM 848 C CA . ILE A 1 108 ? 11.691 -9.589 -20.847 1.00 98.56 108 ILE A CA 1
ATOM 849 C C . ILE A 1 108 ? 11.319 -9.358 -19.372 1.00 98.56 108 ILE A C 1
ATOM 851 O O . ILE A 1 108 ? 10.743 -10.227 -18.720 1.00 98.56 108 ILE A O 1
ATOM 855 N N . ASN A 1 109 ? 11.563 -8.160 -18.842 1.00 97.94 109 ASN A N 1
ATOM 856 C CA . ASN A 1 109 ? 11.230 -7.837 -17.453 1.00 97.94 109 ASN A CA 1
ATOM 857 C C . ASN A 1 109 ? 9.715 -7.821 -17.181 1.00 97.94 109 ASN A C 1
ATOM 859 O O . ASN A 1 109 ? 9.280 -8.193 -16.086 1.00 97.94 109 ASN A O 1
ATOM 863 N N . GLN A 1 110 ? 8.905 -7.377 -18.146 1.00 97.88 110 GLN A N 1
ATOM 864 C CA . GLN A 1 110 ? 7.442 -7.394 -18.048 1.00 97.88 110 GLN A CA 1
ATOM 865 C C . GLN A 1 110 ? 6.923 -8.831 -17.954 1.00 97.88 110 GLN A C 1
ATOM 867 O O . GLN A 1 110 ? 6.274 -9.178 -16.965 1.00 97.88 110 GLN A O 1
ATOM 872 N N . THR A 1 111 ? 7.296 -9.684 -18.910 1.00 98.25 111 THR A N 1
ATOM 873 C CA . THR A 1 111 ? 6.880 -11.098 -18.958 1.00 98.25 111 THR A CA 1
ATOM 874 C C . THR A 1 111 ? 7.314 -11.880 -17.713 1.00 98.25 111 THR A C 1
ATOM 876 O O . THR A 1 111 ? 6.504 -12.584 -17.104 1.00 98.25 111 THR A O 1
ATOM 879 N N . GLN A 1 112 ? 8.553 -11.695 -17.242 1.00 97.88 112 GLN A N 1
ATOM 880 C CA . GLN A 1 112 ? 9.031 -12.303 -15.995 1.00 97.88 112 GLN A CA 1
ATOM 881 C C . GLN A 1 112 ? 8.193 -11.868 -14.784 1.00 97.88 112 GLN A C 1
ATOM 883 O O . GLN A 1 112 ? 7.735 -12.706 -14.000 1.00 97.88 112 GLN A O 1
ATOM 888 N N . LYS A 1 113 ? 7.938 -10.560 -14.629 1.00 97.00 113 LYS A N 1
ATOM 889 C CA . LYS A 1 113 ? 7.119 -10.042 -13.521 1.00 97.00 113 LYS A CA 1
ATOM 890 C C . LYS A 1 113 ? 5.675 -10.524 -13.596 1.00 97.00 113 LYS A C 1
ATOM 892 O O . LYS A 1 113 ? 5.083 -10.788 -12.550 1.00 97.00 113 LYS A O 1
ATOM 897 N N . GLU A 1 114 ? 5.100 -10.646 -14.784 1.00 97.62 114 GLU A N 1
ATOM 898 C CA . GLU A 1 114 ? 3.754 -11.192 -14.976 1.00 97.62 114 GLU A CA 1
ATOM 899 C C . GLU A 1 114 ? 3.664 -12.654 -14.543 1.00 97.62 114 GLU A C 1
ATOM 901 O O . GLU A 1 114 ? 2.750 -13.016 -13.796 1.00 97.62 114 GLU A O 1
ATOM 906 N N . ASN A 1 115 ? 4.644 -13.476 -14.915 1.00 97.75 115 ASN A N 1
ATOM 907 C CA . ASN A 1 115 ? 4.715 -14.872 -14.484 1.00 97.75 115 ASN A CA 1
ATOM 908 C C . ASN A 1 115 ? 4.860 -14.985 -12.958 1.00 97.75 115 ASN A C 1
ATOM 910 O O . ASN A 1 115 ? 4.133 -15.753 -12.322 1.00 97.75 115 ASN A O 1
ATOM 914 N N . LEU A 1 116 ? 5.689 -14.140 -12.335 1.00 97.25 116 LEU A N 1
ATOM 915 C CA . LEU A 1 116 ? 5.784 -14.068 -10.872 1.00 97.25 116 LEU A CA 1
ATOM 916 C C . LEU A 1 116 ? 4.466 -13.614 -10.223 1.00 97.25 116 LEU A C 1
ATOM 918 O O . LEU A 1 116 ? 4.066 -14.151 -9.189 1.00 97.25 116 LEU A O 1
ATOM 922 N N . ARG A 1 117 ? 3.751 -12.650 -10.818 1.00 96.81 117 ARG A N 1
ATOM 923 C CA . ARG A 1 117 ? 2.434 -12.210 -10.323 1.00 96.81 117 ARG A CA 1
ATOM 924 C C . ARG A 1 117 ? 1.402 -13.333 -10.374 1.00 96.81 117 ARG A C 1
ATOM 926 O O . ARG A 1 117 ? 0.618 -13.443 -9.431 1.00 96.81 117 ARG A O 1
ATOM 933 N N . LYS A 1 118 ? 1.418 -14.160 -11.425 1.00 97.06 118 LYS A N 1
ATOM 934 C CA . LYS A 1 118 ? 0.575 -15.362 -11.541 1.00 97.06 118 LYS A CA 1
ATOM 935 C C . LYS A 1 118 ? 0.938 -16.380 -10.454 1.00 97.06 118 LYS A C 1
ATOM 937 O O . LYS A 1 118 ? 0.061 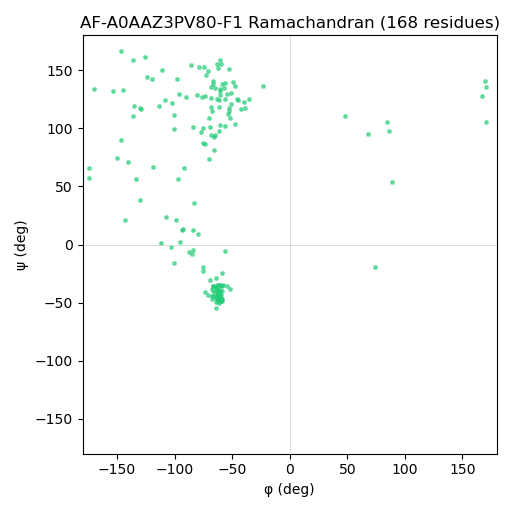-16.795 -9.703 1.00 97.06 118 LYS A O 1
ATOM 942 N N . PHE A 1 119 ? 2.225 -16.686 -10.284 1.00 97.25 119 PHE A N 1
ATOM 943 C CA . PHE A 1 119 ? 2.711 -17.650 -9.287 1.00 97.25 119 PHE A CA 1
ATOM 944 C C . PHE A 1 119 ? 2.434 -17.239 -7.828 1.00 97.25 119 PHE A C 1
ATOM 946 O O . PHE A 1 119 ? 2.141 -18.083 -6.979 1.00 97.25 119 PHE A O 1
ATOM 953 N N . TYR A 1 120 ? 2.532 -15.943 -7.516 1.00 97.50 120 TYR A N 1
ATOM 954 C CA . TYR A 1 120 ? 2.252 -15.388 -6.186 1.00 97.50 120 TYR A CA 1
ATOM 955 C C . TYR A 1 120 ? 0.808 -14.882 -6.027 1.00 97.50 120 TYR A C 1
ATOM 957 O O . TYR A 1 120 ? 0.498 -14.180 -5.055 1.00 97.50 120 TYR A O 1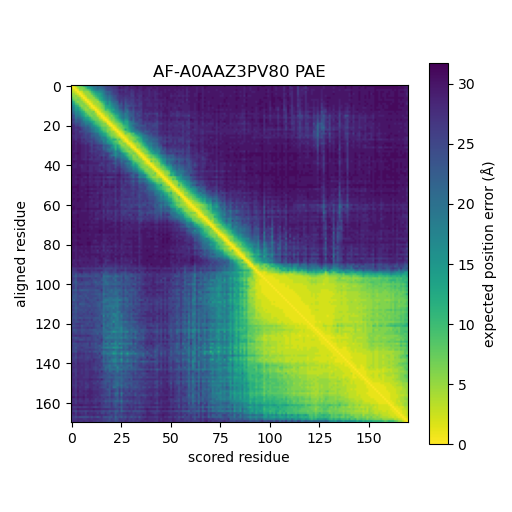
ATOM 965 N N . LYS A 1 121 ? -0.107 -15.204 -6.949 1.00 96.50 121 LYS A N 1
ATOM 966 C CA . LYS A 1 121 ? -1.531 -14.881 -6.786 1.00 96.50 121 LYS A CA 1
ATOM 967 C C . LYS A 1 121 ? -2.087 -15.660 -5.583 1.00 96.50 121 LYS A C 1
ATOM 969 O O . LYS A 1 121 ? -1.762 -16.822 -5.389 1.00 96.50 121 LYS A O 1
ATOM 974 N N . GLY A 1 122 ? -2.855 -14.998 -4.716 1.00 94.44 122 GLY A N 1
ATOM 975 C CA . GLY A 1 122 ? -3.450 -15.608 -3.512 1.00 94.44 122 GLY A CA 1
ATOM 976 C C . GLY A 1 122 ? -2.495 -15.904 -2.342 1.00 94.44 122 GLY A C 1
ATOM 977 O O . GLY A 1 122 ? -2.948 -15.988 -1.206 1.00 94.44 122 GLY A O 1
ATOM 978 N N . LYS A 1 123 ? -1.177 -15.987 -2.561 1.00 97.06 123 LYS A N 1
ATOM 979 C CA . LYS A 1 123 ? -0.206 -16.226 -1.479 1.00 97.06 123 LYS A CA 1
ATOM 980 C C . LYS A 1 123 ? -0.109 -15.018 -0.534 1.00 97.06 123 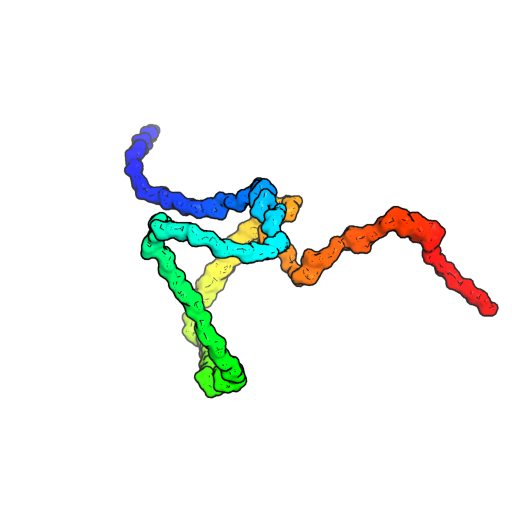LYS A C 1
ATOM 982 O O . LYS A 1 123 ? -0.004 -13.875 -0.991 1.00 97.06 123 LYS A O 1
ATOM 987 N N . LYS A 1 124 ? -0.088 -15.280 0.782 1.00 95.19 124 LYS A N 1
ATOM 988 C CA . LYS A 1 124 ? 0.011 -14.253 1.843 1.00 95.19 124 LYS A CA 1
ATOM 989 C C . LYS A 1 124 ? 1.325 -13.469 1.773 1.00 95.19 124 LYS A C 1
ATOM 991 O O . LYS A 1 124 ? 1.321 -12.242 1.836 1.00 95.19 124 LYS A O 1
ATOM 996 N N . TYR A 1 125 ? 2.448 -14.169 1.623 1.00 95.00 125 TYR A N 1
ATOM 997 C CA . TYR A 1 125 ? 3.778 -13.563 1.614 1.00 95.00 125 TYR A CA 1
ATOM 998 C C . TYR A 1 125 ? 4.282 -13.408 0.181 1.00 95.00 125 TYR A C 1
ATOM 1000 O O . TYR A 1 125 ? 4.566 -14.386 -0.504 1.00 95.00 125 TYR A O 1
ATOM 1008 N N . LYS A 1 126 ? 4.377 -12.153 -0.268 1.00 95.69 126 LYS A N 1
ATOM 1009 C CA . LYS A 1 126 ? 4.923 -11.786 -1.579 1.00 95.69 126 LYS A CA 1
ATOM 1010 C C . LYS A 1 126 ? 6.258 -11.047 -1.424 1.00 95.69 126 LYS A C 1
ATOM 1012 O O . LYS A 1 126 ? 6.411 -10.307 -0.433 1.00 95.69 126 LYS A O 1
ATOM 1017 N N . PRO A 1 127 ? 7.168 -11.172 -2.409 1.00 96.44 127 PRO A N 1
ATOM 1018 C CA . PRO A 1 127 ? 8.383 -10.363 -2.500 1.00 96.44 127 PRO A CA 1
ATOM 1019 C C . PRO A 1 127 ? 8.078 -8.863 -2.433 1.00 96.44 127 PRO A C 1
ATOM 1021 O O . PRO A 1 127 ? 7.001 -8.429 -2.852 1.00 96.44 127 PRO A O 1
ATOM 1024 N N . LEU A 1 128 ? 9.021 -8.063 -1.926 1.00 95.06 128 LEU A N 1
ATOM 1025 C CA . LEU A 1 128 ? 8.853 -6.612 -1.752 1.00 95.06 128 LEU A CA 1
ATOM 1026 C C . LEU A 1 128 ? 8.528 -5.885 -3.064 1.00 95.06 128 LEU A C 1
ATOM 1028 O O . LEU A 1 128 ? 7.727 -4.951 -3.051 1.00 95.06 128 LEU A O 1
ATOM 1032 N N . ASP A 1 129 ? 9.080 -6.345 -4.186 1.00 93.62 129 ASP A N 1
ATOM 1033 C CA . ASP A 1 129 ? 8.892 -5.716 -5.498 1.00 93.62 129 ASP A CA 1
ATOM 1034 C C . ASP A 1 129 ? 7.475 -5.852 -6.049 1.00 93.62 129 ASP A C 1
ATOM 1036 O O . ASP A 1 129 ? 6.995 -4.967 -6.757 1.00 93.62 129 ASP A O 1
ATOM 1040 N N . LEU A 1 130 ? 6.791 -6.944 -5.701 1.00 95.44 130 LEU A N 1
ATOM 1041 C CA . LEU A 1 130 ? 5.417 -7.217 -6.123 1.00 95.44 130 LEU A CA 1
ATOM 1042 C C . LEU A 1 130 ? 4.375 -6.599 -5.182 1.00 95.44 130 LEU A C 1
ATOM 1044 O O . LEU A 1 130 ? 3.177 -6.665 -5.467 1.00 95.44 130 LEU A O 1
ATOM 1048 N N . ARG A 1 131 ? 4.796 -6.016 -4.052 1.00 94.50 131 ARG A N 1
ATOM 1049 C CA . ARG A 1 131 ? 3.879 -5.333 -3.133 1.00 94.50 131 ARG A CA 1
ATOM 1050 C C . ARG A 1 131 ? 3.415 -4.008 -3.743 1.00 94.50 131 ARG A C 1
ATOM 1052 O O . ARG A 1 131 ? 4.197 -3.323 -4.401 1.00 94.50 131 ARG A O 1
ATOM 1059 N N . PRO A 1 132 ? 2.162 -3.595 -3.489 1.00 94.38 132 PRO A N 1
ATOM 1060 C CA . PRO A 1 132 ? 1.681 -2.302 -3.951 1.00 94.38 132 PRO A CA 1
ATOM 1061 C C . PRO A 1 132 ? 2.535 -1.179 -3.350 1.00 94.38 132 PRO A C 1
ATOM 1063 O O . PRO A 1 132 ? 2.734 -1.109 -2.132 1.00 94.38 132 PRO A O 1
ATOM 1066 N N . ARG A 1 133 ? 3.032 -0.285 -4.208 1.00 95.25 133 ARG A N 1
ATOM 1067 C CA . ARG A 1 133 ? 3.805 0.891 -3.799 1.00 95.25 133 ARG A CA 1
ATOM 1068 C C . ARG A 1 133 ? 2.838 1.928 -3.218 1.00 95.25 133 ARG A C 1
ATOM 1070 O O . ARG A 1 133 ? 2.131 2.613 -3.941 1.00 95.25 133 ARG A O 1
ATOM 1077 N N . LYS A 1 134 ? 2.775 1.990 -1.889 1.00 96.75 134 LYS A N 1
ATOM 1078 C CA . LYS A 1 134 ? 2.027 2.986 -1.107 1.00 96.75 134 LYS A CA 1
ATOM 1079 C C . LYS A 1 134 ? 2.978 3.655 -0.117 1.00 96.75 134 LYS A C 1
ATOM 1081 O O . LYS A 1 134 ? 4.028 3.090 0.213 1.00 96.75 134 LYS A O 1
ATOM 1086 N N . THR A 1 135 ? 2.599 4.818 0.408 1.00 98.12 135 THR A N 1
ATOM 1087 C CA . THR A 1 135 ? 3.388 5.486 1.452 1.00 98.12 135 THR A CA 1
ATOM 1088 C C . THR A 1 135 ? 3.526 4.590 2.689 1.00 98.12 135 THR A C 1
ATOM 1090 O O . THR A 1 135 ? 2.725 3.682 2.937 1.00 98.12 135 THR A O 1
ATOM 1093 N N . ARG A 1 136 ? 4.586 4.803 3.477 1.00 97.19 136 ARG A N 1
ATOM 1094 C CA . ARG A 1 136 ? 4.817 4.042 4.717 1.00 97.19 136 ARG A CA 1
ATOM 1095 C C . ARG A 1 136 ? 3.652 4.201 5.702 1.00 97.19 136 ARG A C 1
ATOM 1097 O O . ARG A 1 136 ? 3.254 3.203 6.292 1.00 97.19 136 ARG A O 1
ATOM 1104 N N . ALA A 1 137 ? 3.097 5.408 5.830 1.00 98.12 137 ALA A N 1
ATOM 1105 C CA . ALA A 1 137 ? 1.945 5.682 6.687 1.00 98.12 137 ALA A CA 1
ATOM 1106 C C . ALA A 1 137 ? 0.725 4.833 6.283 1.00 98.12 137 ALA A C 1
ATOM 1108 O O . ALA A 1 137 ? 0.172 4.116 7.110 1.00 98.12 137 ALA A O 1
ATOM 1109 N N . ILE A 1 138 ? 0.387 4.791 4.986 1.00 97.25 138 ILE A N 1
ATOM 1110 C CA . ILE A 1 138 ? -0.741 3.990 4.476 1.00 97.25 138 ILE A CA 1
ATOM 1111 C C . ILE A 1 138 ? -0.523 2.482 4.669 1.00 97.25 138 ILE A C 1
ATOM 1113 O O . ILE A 1 138 ? -1.488 1.739 4.798 1.00 97.25 138 ILE A O 1
ATOM 1117 N N . ARG A 1 139 ? 0.723 1.996 4.677 1.00 95.88 139 ARG A N 1
ATOM 1118 C CA . ARG A 1 139 ? 1.011 0.577 4.956 1.00 95.88 139 ARG A CA 1
ATOM 1119 C C . ARG A 1 139 ? 0.886 0.206 6.436 1.00 95.88 139 ARG A C 1
ATOM 1121 O O . ARG A 1 139 ? 0.751 -0.975 6.722 1.00 95.88 139 ARG A O 1
ATOM 1128 N N . ARG A 1 140 ? 1.003 1.180 7.344 1.00 96.50 140 ARG A N 1
ATOM 1129 C CA . ARG A 1 140 ? 0.976 0.978 8.802 1.00 96.50 140 ARG A CA 1
ATOM 1130 C C . ARG A 1 140 ? -0.370 1.300 9.447 1.00 96.50 140 ARG A C 1
ATOM 1132 O O . ARG A 1 140 ? -0.568 0.921 10.593 1.00 96.50 140 ARG A O 1
ATOM 1139 N N . ARG A 1 141 ? -1.255 2.015 8.748 1.00 97.12 141 ARG A N 1
ATOM 1140 C CA . ARG A 1 141 ? -2.623 2.261 9.220 1.00 97.12 141 ARG A CA 1
ATOM 1141 C C . ARG A 1 141 ? -3.383 0.941 9.394 1.00 97.12 141 ARG A C 1
ATOM 1143 O O . ARG A 1 141 ? -3.042 -0.053 8.751 1.00 97.12 141 ARG A O 1
ATOM 1150 N N . LEU A 1 142 ? -4.432 0.981 10.206 1.00 97.19 142 LEU A N 1
ATOM 1151 C CA . LEU A 1 142 ? -5.327 -0.148 10.432 1.00 97.19 142 LEU A CA 1
ATOM 1152 C C . LEU A 1 142 ? -6.062 -0.557 9.146 1.00 97.19 142 LEU A C 1
ATOM 1154 O O . LEU A 1 142 ? -6.240 0.224 8.205 1.00 97.19 142 LEU A O 1
ATOM 1158 N N . ASN A 1 143 ? -6.480 -1.817 9.080 1.00 96.44 143 ASN A N 1
ATOM 1159 C CA . ASN A 1 143 ? -7.357 -2.271 8.008 1.00 96.44 143 ASN A CA 1
ATOM 1160 C C . ASN A 1 143 ? -8.761 -1.684 8.203 1.00 96.44 143 ASN A C 1
ATOM 1162 O O . ASN A 1 143 ? -9.222 -1.553 9.329 1.00 96.44 143 ASN A O 1
ATOM 1166 N N . LYS A 1 144 ? -9.504 -1.437 7.115 1.00 96.44 144 LYS A N 1
ATOM 1167 C CA . LYS A 1 144 ? -10.896 -0.944 7.199 1.00 96.44 144 LYS A CA 1
ATOM 1168 C C . LYS A 1 144 ? -11.768 -1.804 8.118 1.00 96.44 144 LYS A C 1
ATOM 1170 O O . LYS A 1 144 ? -12.587 -1.287 8.858 1.00 96.44 144 LYS A O 1
ATOM 1175 N N . HIS A 1 145 ? -11.569 -3.123 8.074 1.00 96.62 145 HIS A N 1
ATOM 1176 C CA . HIS A 1 145 ? -12.264 -4.048 8.961 1.00 96.62 145 HIS A CA 1
ATOM 1177 C C . HIS A 1 145 ? -11.942 -3.764 10.432 1.00 96.62 145 HIS A C 1
ATOM 1179 O O . HIS A 1 145 ? -12.863 -3.587 11.220 1.00 96.62 145 HIS A O 1
ATOM 1185 N N . GLU A 1 146 ? -10.656 -3.646 10.772 1.00 96.88 146 GLU A N 1
ATOM 1186 C CA . GLU A 1 146 ? -10.180 -3.336 12.125 1.00 96.88 146 GLU A CA 1
ATOM 1187 C C . GLU A 1 146 ? -10.700 -1.977 12.606 1.00 96.88 146 GLU A C 1
ATOM 1189 O O . GLU A 1 146 ? -11.180 -1.875 13.729 1.00 96.88 146 GLU A O 1
ATOM 1194 N N . GLU A 1 147 ? -10.688 -0.960 11.739 1.00 96.56 147 GLU A N 1
ATOM 1195 C CA . GLU A 1 147 ? -11.247 0.370 12.023 1.00 96.56 147 GLU A CA 1
ATOM 1196 C C . GLU A 1 147 ? -12.753 0.310 12.333 1.00 96.56 147 GLU A C 1
ATOM 1198 O O . GLU A 1 147 ? -13.258 1.062 13.166 1.00 96.56 147 GLU A O 1
ATOM 1203 N N . THR A 1 148 ? -13.485 -0.598 11.681 1.00 96.31 148 T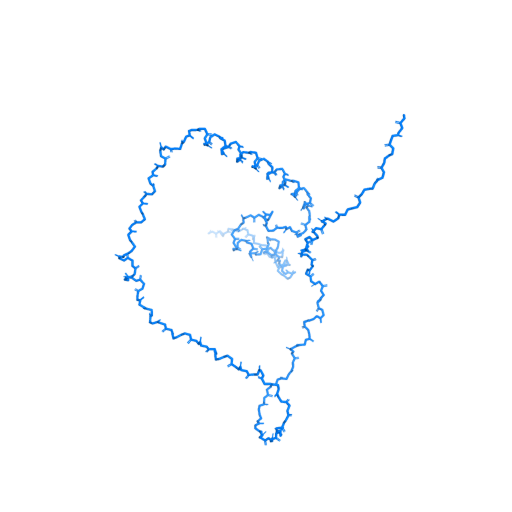HR A N 1
ATOM 1204 C CA . THR A 1 148 ? -14.930 -0.782 11.895 1.00 96.31 148 THR A CA 1
ATOM 1205 C C . THR A 1 148 ? -15.282 -1.705 13.060 1.00 96.31 148 THR A C 1
ATOM 1207 O O . THR A 1 148 ? -16.461 -1.800 13.405 1.00 96.31 148 THR A O 1
ATOM 1210 N N . LEU A 1 149 ? -14.315 -2.389 13.683 1.00 96.25 149 LEU A N 1
ATOM 1211 C CA . LEU A 1 149 ? -14.610 -3.305 14.783 1.00 96.25 149 LEU A CA 1
ATOM 1212 C C . LEU A 1 149 ? -15.218 -2.542 15.969 1.00 96.25 149 LEU A C 1
ATOM 1214 O O . LEU A 1 149 ? -14.654 -1.586 16.495 1.00 96.25 149 LEU A O 1
ATOM 1218 N N . ARG A 1 150 ? -16.393 -2.997 16.415 1.00 96.25 150 ARG A N 1
ATOM 1219 C CA . ARG A 1 150 ? -17.104 -2.471 17.588 1.00 96.25 150 ARG A CA 1
ATOM 1220 C C . ARG A 1 150 ? -17.284 -3.572 18.618 1.00 96.25 150 ARG A C 1
ATOM 1222 O O . ARG A 1 150 ? -17.574 -4.713 18.263 1.00 96.25 150 ARG A O 1
ATOM 1229 N N . THR A 1 151 ? -17.160 -3.230 19.898 1.00 97.69 151 THR A N 1
ATOM 1230 C CA . THR A 1 151 ? -17.417 -4.174 20.996 1.00 97.69 151 THR A CA 1
ATOM 1231 C C . THR A 1 151 ? -18.879 -4.631 20.984 1.00 97.69 151 THR A C 1
ATOM 1233 O O . THR A 1 151 ? -19.768 -3.875 20.589 1.00 97.69 151 THR A O 1
ATOM 1236 N N . LYS A 1 152 ? -19.169 -5.844 21.480 1.00 97.75 152 LYS A N 1
ATOM 1237 C CA . LYS A 1 152 ? -20.554 -6.359 21.570 1.00 97.75 152 LYS A CA 1
ATOM 1238 C C . LYS A 1 152 ? -21.481 -5.407 22.344 1.00 97.75 152 LYS A C 1
ATOM 1240 O O . LYS A 1 152 ? -22.643 -5.238 21.982 1.00 97.75 152 LYS A O 1
ATOM 1245 N N . LYS A 1 153 ? -20.945 -4.740 23.375 1.00 97.50 153 LYS A N 1
ATOM 1246 C CA . LYS A 1 153 ? -21.648 -3.712 24.157 1.00 97.50 153 LYS A CA 1
ATOM 1247 C C . LYS A 1 153 ? -22.033 -2.509 23.292 1.00 97.50 153 LYS A C 1
ATOM 1249 O O . LYS A 1 153 ? -23.191 -2.103 23.318 1.00 97.50 153 LYS A O 1
ATOM 1254 N N . MET A 1 154 ? -21.095 -1.975 22.506 1.00 97.38 154 MET A N 1
ATOM 1255 C CA . MET A 1 154 ? -21.380 -0.878 21.577 1.00 97.38 154 MET A CA 1
ATOM 1256 C C . MET A 1 154 ? -22.383 -1.292 20.503 1.00 97.38 154 MET A C 1
ATOM 1258 O O . MET A 1 154 ? -23.369 -0.598 20.324 1.00 97.38 154 MET A O 1
ATOM 1262 N N . GLN A 1 155 ? -22.228 -2.466 19.886 1.00 96.94 155 GLN A N 1
ATOM 1263 C CA . GLN A 1 155 ? -23.186 -2.955 18.885 1.00 96.94 155 GLN A CA 1
ATOM 1264 C C . GLN A 1 155 ? -24.611 -3.099 19.444 1.00 96.94 155 GLN A C 1
ATOM 1266 O O . GLN A 1 155 ? -25.590 -2.870 18.738 1.00 96.94 155 GLN A O 1
ATOM 1271 N N . ARG A 1 156 ? -24.770 -3.503 20.713 1.00 97.56 156 ARG A N 1
ATOM 1272 C CA . ARG A 1 156 ? -26.085 -3.517 21.375 1.00 97.56 156 ARG A CA 1
ATOM 1273 C C . ARG A 1 156 ? -26.623 -2.097 21.564 1.00 97.56 156 ARG A C 1
ATOM 1275 O O . ARG A 1 156 ? -27.795 -1.878 21.284 1.00 97.56 156 ARG A O 1
ATOM 1282 N N . LYS A 1 157 ? -25.781 -1.157 22.007 1.00 97.81 157 LYS A N 1
ATOM 1283 C CA . LYS A 1 157 ? -26.159 0.251 22.194 1.00 97.81 157 LYS A CA 1
ATOM 1284 C C . LYS A 1 157 ? -26.575 0.901 20.873 1.00 97.81 157 LYS A C 1
ATOM 1286 O O . LYS A 1 157 ? -27.640 1.497 20.832 1.00 97.81 157 LYS A O 1
ATOM 1291 N N . ASP A 1 158 ? -25.788 0.723 19.816 1.00 95.94 158 ASP A N 1
ATOM 1292 C CA . ASP A 1 158 ? -26.038 1.297 18.489 1.00 95.94 158 ASP A CA 1
ATOM 1293 C C . ASP A 1 158 ? -27.342 0.753 17.874 1.00 95.94 158 ASP A C 1
ATOM 1295 O O . ASP A 1 158 ? -28.074 1.491 17.219 1.00 95.94 158 ASP A O 1
ATOM 1299 N N . ARG A 1 159 ? -27.674 -0.525 18.131 1.00 95.94 159 ARG A N 1
ATOM 1300 C CA . ARG A 1 159 ? -28.962 -1.126 17.736 1.00 95.94 159 ARG A CA 1
ATOM 1301 C C . ARG A 1 159 ? -30.139 -0.596 18.552 1.00 95.94 159 ARG A C 1
ATOM 1303 O O . ARG A 1 159 ? -31.197 -0.343 17.988 1.00 95.94 159 ARG A O 1
ATOM 1310 N N . LEU A 1 160 ? -29.969 -0.474 19.869 1.00 97.88 160 LEU A N 1
ATOM 1311 C CA . LEU A 1 160 ? -31.042 -0.069 20.781 1.00 97.88 160 LEU A CA 1
ATOM 1312 C C . LEU A 1 160 ? -31.365 1.429 20.663 1.00 97.88 160 LEU A C 1
ATOM 1314 O O . LEU A 1 160 ? -32.531 1.811 20.667 1.00 97.88 160 LEU A O 1
ATOM 1318 N N . TYR A 1 161 ? -30.335 2.263 20.536 1.00 96.31 161 TYR A N 1
ATOM 1319 C CA . TYR A 1 161 ? -30.426 3.720 20.500 1.00 96.31 161 TYR A CA 1
ATOM 1320 C C . TYR A 1 161 ? -29.887 4.255 19.173 1.00 96.31 161 TYR A C 1
ATOM 1322 O O . TYR A 1 161 ? -28.852 4.921 19.123 1.00 96.31 161 TYR A O 1
ATOM 1330 N N . SER A 1 162 ? -30.588 3.946 18.083 1.00 96.25 162 SER A N 1
ATOM 1331 C CA . SER A 1 162 ? -30.277 4.524 16.779 1.00 96.25 162 SER A CA 1
ATOM 1332 C C . SER A 1 162 ? -30.563 6.029 16.771 1.00 96.25 162 SER A C 1
ATOM 1334 O O . SER A 1 162 ? -31.551 6.493 17.344 1.00 96.25 162 SER A O 1
ATOM 1336 N N . ILE A 1 163 ? -29.697 6.806 16.114 1.00 95.62 163 ILE A N 1
ATOM 1337 C CA . ILE A 1 163 ? -29.915 8.245 15.940 1.00 95.62 163 ILE A CA 1
ATOM 1338 C C . ILE A 1 163 ? -31.124 8.425 15.022 1.00 95.62 163 ILE A C 1
ATOM 1340 O O . ILE A 1 163 ? -31.091 8.049 13.849 1.00 95.62 163 ILE A O 1
ATOM 1344 N N . ARG A 1 164 ? -32.200 8.993 15.568 1.00 95.69 164 ARG A N 1
ATOM 1345 C CA . ARG A 1 164 ? -33.428 9.302 14.833 1.00 95.69 164 ARG A CA 1
ATOM 1346 C C . ARG A 1 164 ? -33.410 10.768 14.423 1.00 95.69 164 ARG A C 1
ATOM 1348 O O . ARG A 1 164 ? -32.955 11.619 15.181 1.00 95.69 164 ARG A O 1
ATOM 1355 N N . LYS A 1 165 ? -33.919 11.065 13.230 1.00 96.06 165 LYS A N 1
ATOM 1356 C CA . LYS A 1 165 ? -34.142 12.445 12.787 1.00 96.06 165 LYS A CA 1
ATOM 1357 C C . LYS A 1 165 ? -35.451 12.940 13.405 1.00 96.06 165 LYS A C 1
ATOM 1359 O O . LYS A 1 165 ? -36.460 12.251 13.283 1.00 96.06 165 LYS A O 1
ATOM 1364 N N . PHE A 1 166 ? -35.433 14.097 14.059 1.00 95.31 166 PHE A N 1
ATOM 1365 C CA . PHE A 1 166 ? -36.621 14.732 14.632 1.00 95.31 166 PHE A CA 1
ATOM 1366 C C . PHE A 1 166 ? -36.615 16.232 14.328 1.00 95.31 166 PHE A C 1
ATOM 1368 O O . PHE A 1 166 ? -35.565 16.806 14.043 1.00 95.31 166 PHE A O 1
ATOM 1375 N N . ALA A 1 167 ? -37.792 16.847 14.385 1.00 94.88 167 ALA A N 1
ATOM 1376 C CA . ALA A 1 167 ? -37.975 18.289 14.297 1.00 94.88 167 ALA A CA 1
ATOM 1377 C C . ALA A 1 167 ? -38.728 18.758 15.544 1.00 94.88 167 ALA A C 1
ATOM 1379 O O . ALA A 1 167 ? -39.592 18.041 16.051 1.00 94.88 167 ALA A O 1
ATOM 1380 N N . VAL A 1 168 ? -38.382 19.943 16.041 1.00 94.00 168 VAL A N 1
ATOM 1381 C CA . VAL A 1 168 ? -39.085 20.575 17.160 1.00 94.00 168 VAL A CA 1
ATOM 1382 C C . VAL A 1 168 ? -40.102 21.539 16.572 1.00 94.00 168 VAL A C 1
ATOM 1384 O O . VAL A 1 168 ? -39.769 22.333 15.693 1.00 94.00 168 VAL A O 1
ATOM 1387 N N . LYS A 1 169 ? -41.349 21.433 17.023 1.00 89.81 169 LYS A N 1
ATOM 1388 C CA . LYS A 1 169 ? -42.387 22.396 16.675 1.00 89.81 169 LYS A CA 1
ATOM 1389 C C . LYS A 1 169 ? -42.114 23.685 17.456 1.00 89.81 169 LYS A C 1
ATOM 1391 O O . LYS A 1 169 ? -41.902 23.606 18.664 1.00 89.81 169 LYS A O 1
ATOM 1396 N N . ALA A 1 170 ? -42.072 24.811 16.751 1.00 81.06 170 ALA A N 1
ATOM 1397 C CA . ALA A 1 170 ? -42.066 26.137 17.361 1.00 81.06 170 ALA A CA 1
ATOM 1398 C C . ALA A 1 170 ? -43.461 26.480 17.895 1.00 81.06 170 ALA A C 1
ATOM 1400 O O . ALA A 1 170 ? -44.452 26.096 17.223 1.00 81.06 170 ALA A O 1
#

pLDDT: mean 72.14, std 22.16, range [38.72, 98.56]